Protein AF-A0A376ZYD9-F1 (afdb_monomer_lite)

Secondary structure (DSSP, 8-state):
-EEESS--HHHHT-S-EEEBPPTTSS-EEEEETTEEEEEEE--SSPPSTT-B-HHHHHHHHHHHHHHHTTTT--S-------PPPTTSTTS----S---S-------

Sequence (107 aa):
MTLDFRMSSTCLFSDIVLPTATWYEKDDMNTSDMHPFIHPLSAAVDPAWESRSDWEIYKGIAKAFSQVCVGHLGKETDVVLQPLLHDSPAELSQPCKCSTGAKANAI

Structure (mmCIF, N/CA/C/O backbone):
data_AF-A0A376ZYD9-F1
#
_entry.id   AF-A0A376ZYD9-F1
#
loop_
_atom_site.group_PDB
_atom_site.id
_atom_site.type_symbol
_atom_site.label_atom_id
_atom_site.label_alt_id
_atom_site.label_comp_id
_atom_site.label_asym_id
_atom_site.label_entity_id
_atom_site.label_seq_id
_atom_site.pdbx_PDB_ins_code
_atom_site.Cartn_x
_atom_site.Cartn_y
_atom_site.Cartn_z
_atom_site.occupancy
_atom_site.B_iso_or_equiv
_atom_site.auth_seq_id
_atom_site.auth_comp_id
_atom_site.auth_asym_id
_atom_site.auth_atom_id
_atom_site.pdbx_PDB_model_num
ATOM 1 N N . MET A 1 1 ? 7.984 -4.855 10.768 1.00 90.19 1 MET A N 1
ATOM 2 C CA . MET A 1 1 ? 7.756 -5.358 9.396 1.00 90.19 1 MET A CA 1
ATOM 3 C C . MET A 1 1 ? 8.118 -4.253 8.425 1.00 90.19 1 MET A C 1
ATOM 5 O O . MET A 1 1 ? 7.648 -3.136 8.615 1.00 90.19 1 MET A O 1
ATOM 9 N N . THR A 1 2 ? 8.921 -4.555 7.411 1.00 97.81 2 THR A N 1
ATOM 10 C CA . THR A 1 2 ? 9.305 -3.597 6.366 1.00 97.81 2 THR A CA 1
ATOM 11 C C . THR A 1 2 ? 9.182 -4.232 4.985 1.00 97.81 2 THR A C 1
ATOM 13 O O . THR A 1 2 ? 9.410 -5.428 4.823 1.00 97.81 2 THR A O 1
ATOM 16 N N . LEU A 1 3 ? 8.779 -3.419 4.011 1.00 98.06 3 LEU A N 1
ATOM 17 C CA . LEU A 1 3 ? 8.638 -3.763 2.598 1.00 98.06 3 LEU A CA 1
ATOM 18 C C . LEU A 1 3 ? 9.696 -2.974 1.837 1.00 98.06 3 LEU A C 1
ATOM 20 O O . LEU A 1 3 ? 9.684 -1.745 1.891 1.00 98.06 3 LEU A O 1
ATOM 24 N N . ASP A 1 4 ? 10.630 -3.659 1.190 1.00 97.69 4 ASP A N 1
ATOM 25 C CA . ASP A 1 4 ? 11.706 -2.999 0.449 1.00 97.69 4 ASP A CA 1
ATOM 26 C C . ASP A 1 4 ? 12.241 -3.937 -0.641 1.00 97.69 4 ASP A C 1
ATOM 28 O O . ASP A 1 4 ? 12.215 -5.161 -0.496 1.00 97.69 4 ASP A O 1
ATOM 32 N N . PHE A 1 5 ? 12.690 -3.363 -1.755 1.00 96.88 5 PHE A N 1
ATOM 33 C CA . PHE A 1 5 ? 13.315 -4.103 -2.857 1.00 96.88 5 PHE A CA 1
ATOM 34 C C . PHE A 1 5 ? 14.832 -4.225 -2.654 1.00 96.88 5 PHE A C 1
ATOM 36 O O . PHE A 1 5 ? 15.519 -4.922 -3.399 1.00 96.88 5 PHE A O 1
ATOM 43 N N . ARG A 1 6 ? 15.379 -3.545 -1.638 1.00 97.44 6 ARG A N 1
ATOM 44 C CA . ARG A 1 6 ? 16.775 -3.648 -1.204 1.00 97.44 6 ARG A CA 1
ATOM 45 C C . ARG A 1 6 ? 16.862 -3.770 0.313 1.00 97.44 6 ARG A C 1
ATOM 47 O O . ARG A 1 6 ? 16.004 -3.288 1.042 1.00 97.44 6 ARG A O 1
ATOM 54 N N . MET A 1 7 ? 17.965 -4.323 0.810 1.00 97.69 7 MET A N 1
ATOM 55 C CA . MET A 1 7 ? 18.214 -4.391 2.251 1.00 97.69 7 MET A CA 1
ATOM 56 C C . MET A 1 7 ? 18.607 -3.012 2.810 1.00 97.69 7 MET A C 1
ATOM 58 O O . MET A 1 7 ? 19.787 -2.675 2.914 1.00 97.69 7 MET A O 1
ATOM 62 N N . SER A 1 8 ? 17.616 -2.175 3.126 1.00 97.44 8 SER A N 1
ATOM 63 C CA . SER A 1 8 ? 17.830 -0.881 3.783 1.00 97.44 8 SER A CA 1
ATOM 64 C C . SER A 1 8 ? 18.211 -1.034 5.261 1.00 97.44 8 SER A C 1
ATOM 66 O O . SER A 1 8 ? 18.068 -2.103 5.854 1.00 97.44 8 SER A O 1
ATOM 68 N N . SER A 1 9 ? 18.687 0.048 5.888 1.00 98.06 9 SER A N 1
ATOM 69 C CA . SER A 1 9 ? 18.965 0.065 7.331 1.00 98.06 9 SER A CA 1
ATOM 70 C C . SER A 1 9 ? 17.721 -0.295 8.146 1.00 98.06 9 SER A C 1
ATOM 72 O O . SER A 1 9 ? 17.821 -1.075 9.082 1.00 98.06 9 SER A O 1
ATOM 74 N N . THR A 1 10 ? 16.538 0.182 7.752 1.00 98.06 10 THR A N 1
ATOM 75 C CA . THR A 1 10 ? 15.271 -0.204 8.391 1.00 98.06 10 THR A CA 1
ATOM 76 C C . THR A 1 10 ? 15.004 -1.704 8.262 1.00 98.06 10 THR A C 1
ATOM 78 O O . THR A 1 10 ? 14.602 -2.327 9.242 1.00 98.06 10 THR A O 1
ATOM 81 N N . CYS A 1 11 ? 15.279 -2.308 7.099 1.00 97.06 11 CYS A N 1
ATOM 82 C CA . CYS A 1 11 ? 15.159 -3.759 6.928 1.00 97.06 11 CYS A CA 1
ATOM 83 C C . CYS A 1 11 ? 16.114 -4.526 7.848 1.00 97.06 11 CYS A C 1
ATOM 85 O O . CYS A 1 11 ? 15.724 -5.540 8.414 1.00 97.06 11 CYS A O 1
ATOM 87 N N . LEU A 1 12 ? 17.340 -4.026 8.043 1.00 98.00 12 LEU A N 1
ATOM 88 C CA . LEU A 1 12 ? 18.342 -4.657 8.913 1.00 98.00 12 LEU A CA 1
ATOM 89 C C . LEU A 1 12 ? 17.916 -4.724 10.379 1.00 98.00 12 LEU A C 1
ATOM 91 O O . LEU A 1 12 ? 18.302 -5.653 11.080 1.00 98.00 12 LEU A O 1
ATOM 95 N N . PHE A 1 13 ? 17.109 -3.765 10.825 1.00 98.00 13 PHE A N 1
ATOM 96 C CA . PHE A 1 13 ? 16.570 -3.723 12.183 1.00 98.00 13 PHE A CA 1
ATOM 97 C C . PHE A 1 13 ? 15.115 -4.208 12.276 1.00 98.00 13 PHE A C 1
ATOM 99 O O . PHE A 1 13 ? 14.484 -4.031 13.315 1.00 98.00 13 PHE A O 1
ATOM 106 N N . SER A 1 14 ? 14.564 -4.799 11.213 1.00 98.06 14 SER A N 1
ATOM 107 C CA . SER A 1 14 ? 13.186 -5.297 11.194 1.00 98.06 14 SER A CA 1
ATOM 108 C C . SER A 1 14 ? 13.116 -6.801 11.413 1.00 98.06 14 SER A C 1
ATOM 110 O O . SER A 1 14 ? 13.876 -7.551 10.814 1.00 98.06 14 SER A O 1
ATOM 112 N N . ASP A 1 15 ? 12.125 -7.252 12.186 1.00 98.50 15 ASP A N 1
ATOM 113 C CA . ASP A 1 15 ? 11.902 -8.688 12.426 1.00 98.50 15 ASP A CA 1
ATOM 114 C C . ASP A 1 15 ? 11.454 -9.447 11.167 1.00 98.50 15 ASP A C 1
ATOM 116 O O . ASP A 1 15 ? 11.745 -10.627 10.996 1.00 98.50 15 ASP A O 1
ATOM 120 N N . ILE A 1 16 ? 10.703 -8.773 10.290 1.00 98.00 16 ILE A N 1
ATOM 121 C CA . ILE A 1 16 ? 10.151 -9.341 9.055 1.00 98.00 16 ILE A CA 1
ATOM 122 C C . ILE A 1 16 ? 10.393 -8.353 7.922 1.00 98.00 16 ILE A C 1
ATOM 124 O O . ILE A 1 16 ? 9.975 -7.192 8.012 1.00 98.00 16 ILE A O 1
ATOM 128 N N . VAL A 1 17 ? 11.014 -8.845 6.851 1.00 97.69 17 VAL A N 1
ATOM 129 C CA . VAL A 1 17 ? 11.246 -8.121 5.600 1.00 97.69 17 VAL A CA 1
ATOM 130 C C . VAL A 1 17 ? 10.530 -8.861 4.477 1.00 97.69 17 VAL A C 1
ATOM 132 O O . VAL A 1 17 ? 10.711 -10.067 4.321 1.00 97.69 17 VAL A O 1
ATOM 135 N N . LEU A 1 18 ? 9.703 -8.148 3.715 1.00 98.12 18 LEU A N 1
ATOM 136 C CA . LEU A 1 18 ? 8.982 -8.689 2.564 1.00 98.12 18 LEU A CA 1
ATOM 137 C C . LEU A 1 18 ? 9.510 -8.040 1.272 1.00 98.12 18 LEU A C 1
ATOM 139 O O . LEU A 1 18 ? 9.621 -6.811 1.230 1.00 98.12 18 LEU A O 1
ATOM 143 N N . PRO A 1 19 ? 9.832 -8.828 0.229 1.00 98.00 19 PRO A N 1
ATOM 144 C CA . PRO A 1 19 ? 10.376 -8.293 -1.014 1.00 98.00 19 PRO A CA 1
ATOM 145 C C . PRO A 1 19 ? 9.285 -7.558 -1.799 1.00 98.00 19 PRO A C 1
ATOM 147 O O . PRO A 1 19 ? 8.332 -8.179 -2.275 1.00 98.00 19 PRO A O 1
ATOM 150 N N . THR A 1 20 ? 9.422 -6.239 -1.947 1.00 97.94 20 THR A N 1
ATOM 151 C CA . THR A 1 20 ? 8.522 -5.450 -2.807 1.00 97.94 20 THR A CA 1
ATOM 152 C C . THR A 1 20 ? 9.091 -5.310 -4.219 1.00 97.94 20 THR A C 1
ATOM 154 O O . THR A 1 20 ? 10.303 -5.389 -4.412 1.00 97.94 20 THR A O 1
ATOM 157 N N . ALA A 1 21 ? 8.220 -5.131 -5.208 1.00 98.06 21 ALA A N 1
ATOM 158 C CA . ALA A 1 21 ? 8.596 -4.914 -6.601 1.00 98.06 21 ALA A CA 1
ATOM 159 C C . ALA A 1 21 ? 9.261 -3.539 -6.786 1.00 98.06 21 ALA A C 1
ATOM 161 O O . ALA A 1 21 ? 8.868 -2.546 -6.159 1.00 98.06 21 ALA A O 1
ATOM 162 N N . THR A 1 22 ? 10.249 -3.456 -7.677 1.00 98.06 22 THR A N 1
ATOM 163 C CA . THR A 1 22 ? 10.850 -2.171 -8.053 1.00 98.06 22 THR A CA 1
ATOM 164 C C . THR A 1 22 ? 9.871 -1.319 -8.867 1.00 98.06 22 THR A C 1
ATOM 166 O O . THR A 1 22 ? 8.801 -1.762 -9.285 1.00 98.06 22 THR A O 1
ATOM 169 N N . TRP A 1 23 ? 10.234 -0.061 -9.131 1.00 96.94 23 TRP A N 1
ATOM 170 C CA . TRP A 1 23 ? 9.400 0.858 -9.915 1.00 96.94 23 TRP A CA 1
ATOM 171 C C . TRP A 1 23 ? 9.171 0.422 -11.369 1.00 96.94 23 TRP A C 1
ATOM 173 O O . TRP A 1 23 ? 8.235 0.905 -11.993 1.00 96.94 23 TRP A O 1
ATOM 183 N N . TYR A 1 24 ? 10.010 -0.472 -11.902 1.00 96.94 24 TYR A N 1
ATOM 184 C CA . TYR A 1 24 ? 9.892 -1.004 -13.264 1.00 96.94 24 TYR A CA 1
ATOM 185 C C . TYR A 1 24 ? 9.155 -2.344 -13.330 1.00 96.94 24 TYR A C 1
ATOM 187 O O . TYR A 1 24 ? 9.112 -2.968 -14.384 1.00 96.94 24 TYR A O 1
ATOM 195 N N . GLU A 1 25 ? 8.576 -2.790 -12.220 1.00 97.62 25 GLU A N 1
ATOM 196 C CA . GLU A 1 25 ? 7.914 -4.092 -12.091 1.00 97.62 25 GLU A CA 1
ATOM 197 C C . GLU A 1 25 ? 6.479 -3.948 -11.554 1.00 97.62 25 GLU A C 1
ATOM 199 O O . GLU A 1 25 ? 5.857 -4.926 -11.142 1.00 97.62 25 GLU A O 1
ATOM 204 N N . LYS A 1 26 ? 5.938 -2.722 -11.505 1.00 96.94 26 LYS A N 1
ATOM 205 C CA . LYS A 1 26 ? 4.587 -2.453 -10.998 1.00 96.94 26 LYS A CA 1
ATOM 206 C C . LYS A 1 26 ? 3.911 -1.287 -11.706 1.00 96.94 26 LYS A C 1
ATOM 208 O O . LYS A 1 26 ? 4.577 -0.367 -12.177 1.00 96.94 26 LYS A O 1
ATOM 213 N N . ASP A 1 27 ? 2.584 -1.321 -11.691 1.00 97.81 27 ASP A N 1
ATOM 214 C CA . ASP A 1 27 ? 1.739 -0.231 -12.166 1.00 97.81 27 ASP A CA 1
ATOM 215 C C . ASP A 1 27 ? 1.359 0.698 -11.007 1.00 97.81 27 ASP A C 1
ATOM 217 O O . ASP A 1 27 ? 0.852 0.244 -9.978 1.00 97.81 27 ASP A O 1
ATOM 221 N N . ASP A 1 28 ? 1.619 1.995 -11.167 1.00 97.81 28 ASP A N 1
ATOM 222 C CA . ASP A 1 28 ? 1.267 3.046 -10.201 1.00 97.81 28 ASP A CA 1
ATOM 223 C C . ASP A 1 28 ? 1.207 4.420 -10.901 1.00 97.81 28 ASP A C 1
ATOM 225 O O . ASP A 1 28 ? 1.448 4.514 -12.105 1.00 97.81 28 ASP A O 1
ATOM 229 N N . MET A 1 29 ? 0.908 5.503 -10.182 1.00 97.38 29 MET A N 1
ATOM 230 C CA . MET A 1 29 ? 0.931 6.875 -10.711 1.00 97.38 29 MET A CA 1
ATOM 231 C C . MET A 1 29 ? 1.896 7.774 -9.935 1.00 97.38 29 MET A C 1
ATOM 233 O O . MET A 1 29 ? 2.052 7.650 -8.723 1.00 97.38 29 MET A O 1
ATOM 237 N N . ASN A 1 30 ? 2.519 8.726 -10.633 1.00 97.69 30 ASN A N 1
ATOM 238 C CA . ASN A 1 30 ? 3.405 9.723 -10.043 1.00 97.69 30 ASN A CA 1
ATOM 239 C C . ASN A 1 30 ? 3.069 11.151 -10.514 1.00 97.69 30 ASN A C 1
ATOM 241 O O . ASN A 1 30 ? 2.757 11.397 -11.684 1.00 97.69 30 ASN A O 1
ATOM 245 N N . THR A 1 31 ? 3.159 12.094 -9.576 1.00 97.38 31 THR A N 1
ATOM 246 C CA . THR A 1 31 ? 3.029 13.544 -9.775 1.00 97.38 31 THR A CA 1
ATOM 247 C C . THR A 1 31 ? 4.089 14.273 -8.947 1.00 97.38 31 THR A C 1
ATOM 249 O O . THR A 1 31 ? 4.552 13.746 -7.936 1.00 97.38 31 THR A O 1
ATOM 252 N N . SER A 1 32 ? 4.439 15.503 -9.330 1.00 97.19 32 SER A N 1
ATOM 253 C CA . SER A 1 32 ? 5.407 16.345 -8.611 1.00 97.19 32 SER A CA 1
ATOM 254 C C . SER A 1 32 ? 5.004 17.818 -8.665 1.00 97.19 32 SER A C 1
ATOM 256 O O . SER A 1 32 ? 4.477 18.259 -9.682 1.00 97.19 32 SER A O 1
ATOM 258 N N . ASP A 1 33 ? 5.318 18.592 -7.619 1.00 97.19 33 ASP A N 1
ATOM 259 C CA . ASP A 1 33 ? 5.059 20.043 -7.548 1.00 97.19 33 ASP A CA 1
ATOM 260 C C . ASP A 1 33 ? 5.742 20.834 -8.676 1.00 97.19 33 ASP A C 1
ATOM 262 O O . ASP A 1 33 ? 5.330 21.938 -9.028 1.00 97.19 33 ASP A O 1
ATOM 266 N N . MET A 1 34 ? 6.804 20.273 -9.257 1.00 97.31 34 MET A N 1
ATOM 267 C CA . MET A 1 34 ? 7.622 20.935 -10.273 1.00 97.31 34 MET A CA 1
ATOM 268 C C . MET A 1 34 ? 6.916 21.080 -11.627 1.00 97.31 34 MET A C 1
ATOM 270 O O . MET A 1 34 ? 7.339 21.896 -12.448 1.00 97.31 34 MET A O 1
ATOM 274 N N . HIS A 1 35 ? 5.884 20.276 -11.901 1.00 97.81 35 HIS A N 1
ATOM 275 C CA . HIS A 1 35 ? 5.201 20.269 -13.193 1.00 97.81 35 HIS A CA 1
ATOM 276 C C . HIS A 1 35 ? 3.744 19.780 -13.091 1.00 97.81 35 HIS A C 1
ATOM 278 O O . HIS A 1 35 ? 3.431 18.928 -12.265 1.00 97.81 35 HIS A O 1
ATOM 284 N N . PRO A 1 36 ? 2.842 20.192 -13.999 1.00 97.38 36 PRO A N 1
ATOM 285 C CA . PRO A 1 36 ? 1.435 19.782 -13.959 1.00 97.38 36 PRO A CA 1
ATOM 286 C C . 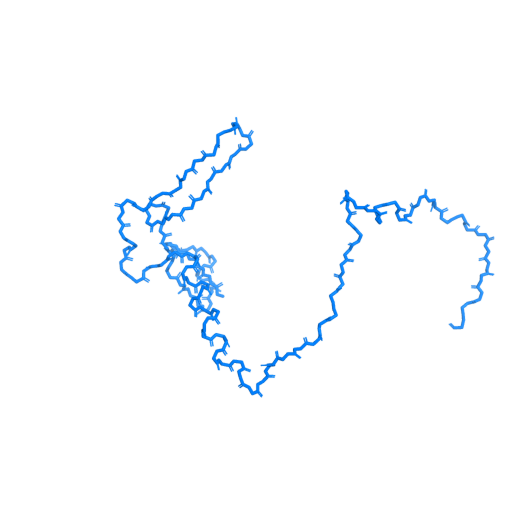PRO A 1 36 ? 1.151 18.423 -14.634 1.00 97.38 36 PRO A C 1
ATOM 288 O O . PRO A 1 36 ? 0.012 18.149 -15.005 1.00 97.38 36 PRO A O 1
ATOM 291 N N . PHE A 1 37 ? 2.164 17.579 -14.853 1.00 96.06 37 PHE A N 1
ATOM 292 C CA . PHE A 1 37 ? 1.990 16.275 -15.497 1.00 96.06 37 PHE A CA 1
ATOM 293 C C . PHE A 1 37 ? 1.783 15.142 -14.489 1.00 96.06 37 PHE A C 1
ATOM 295 O O . PHE A 1 37 ? 2.539 15.006 -13.526 1.00 96.06 37 PHE A O 1
ATOM 302 N N . ILE A 1 38 ? 0.807 14.284 -14.787 1.00 97.44 38 ILE A N 1
ATOM 303 C CA . ILE A 1 38 ? 0.634 12.962 -14.182 1.00 97.44 38 ILE A CA 1
ATOM 304 C C . ILE A 1 38 ? 1.158 11.901 -15.149 1.00 97.44 38 ILE A C 1
ATOM 306 O O . ILE A 1 38 ? 0.876 11.963 -16.347 1.00 97.44 38 ILE A O 1
ATOM 310 N N . HIS A 1 39 ? 1.940 10.950 -14.648 1.00 96.81 39 HIS A N 1
ATOM 311 C CA . HIS A 1 39 ? 2.509 9.878 -15.463 1.00 96.81 39 HIS A CA 1
ATOM 312 C C . HIS A 1 39 ? 2.537 8.548 -14.700 1.00 96.81 39 HIS A C 1
ATOM 314 O O . HIS A 1 39 ? 2.634 8.550 -13.470 1.00 96.81 39 HIS A O 1
ATOM 320 N N . PRO A 1 40 ? 2.415 7.410 -15.403 1.00 97.31 40 PRO A N 1
ATOM 321 C CA . PRO A 1 40 ? 2.402 6.106 -14.765 1.00 97.31 40 PRO A CA 1
ATOM 322 C C . PRO A 1 40 ? 3.816 5.594 -14.462 1.00 97.31 40 PRO A C 1
ATOM 324 O O . PRO A 1 40 ? 4.776 5.899 -15.173 1.00 97.31 40 PRO A O 1
ATOM 327 N N . LEU A 1 41 ? 3.911 4.747 -13.441 1.00 97.81 41 LEU A N 1
ATOM 328 C CA . LEU A 1 41 ? 4.875 3.652 -13.403 1.00 97.81 41 LEU A CA 1
ATOM 329 C C . LEU A 1 41 ? 4.220 2.477 -14.130 1.00 97.81 41 LEU A C 1
ATOM 331 O O . LEU A 1 41 ? 3.015 2.267 -13.996 1.00 97.81 41 LEU A O 1
ATOM 335 N N . SER A 1 42 ? 4.990 1.743 -14.923 1.00 95.94 42 SER A N 1
ATOM 336 C CA . SER A 1 42 ? 4.483 0.580 -15.646 1.00 95.94 42 SER A CA 1
ATOM 337 C C . SER A 1 42 ? 5.448 -0.578 -15.502 1.00 95.94 42 SER A C 1
ATOM 339 O O . SER A 1 42 ? 6.667 -0.389 -15.568 1.00 95.94 42 SER A O 1
ATOM 341 N N . ALA A 1 43 ? 4.895 -1.777 -15.336 1.00 95.75 43 ALA A N 1
ATOM 342 C CA . ALA A 1 43 ? 5.683 -2.996 -15.279 1.00 95.75 43 ALA A CA 1
ATOM 343 C C . ALA A 1 43 ? 6.333 -3.265 -16.647 1.00 95.75 43 ALA A C 1
ATOM 345 O O . ALA A 1 43 ? 5.675 -3.655 -17.610 1.00 95.75 43 ALA A O 1
ATOM 346 N N . ALA A 1 44 ? 7.643 -3.037 -16.741 1.00 96.88 44 ALA A N 1
ATOM 347 C CA . ALA A 1 44 ? 8.438 -3.412 -17.905 1.00 96.88 44 ALA A CA 1
ATOM 348 C C . ALA A 1 44 ? 8.589 -4.938 -17.999 1.00 96.88 44 ALA A C 1
ATOM 350 O O . ALA A 1 44 ? 8.632 -5.492 -19.097 1.00 96.88 44 ALA A O 1
ATOM 351 N N . VAL A 1 45 ? 8.671 -5.599 -16.843 1.00 97.00 45 VAL A N 1
ATOM 352 C CA . VAL A 1 45 ? 8.681 -7.053 -16.664 1.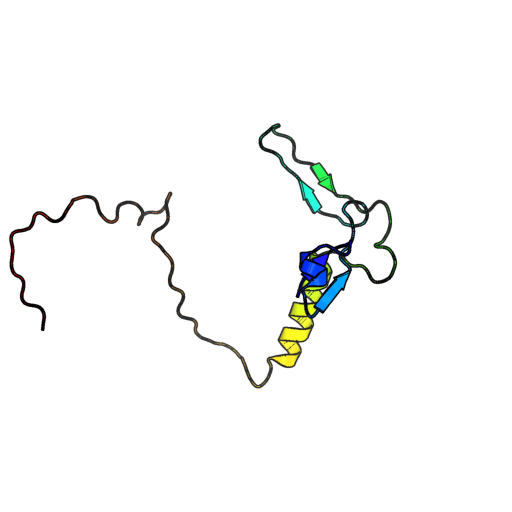00 97.00 45 VAL A CA 1
ATOM 353 C C . VAL A 1 45 ? 7.904 -7.407 -15.398 1.00 97.00 45 VAL A C 1
ATOM 355 O O . VAL A 1 45 ? 7.672 -6.543 -14.549 1.00 97.00 45 VAL A O 1
ATOM 358 N N . ASP A 1 46 ? 7.522 -8.675 -15.261 1.00 97.38 46 ASP A N 1
ATOM 359 C CA . ASP A 1 46 ? 6.954 -9.174 -14.009 1.00 97.38 46 ASP A CA 1
ATOM 360 C C . ASP A 1 46 ? 7.974 -9.039 -12.857 1.00 97.38 46 ASP A C 1
ATOM 362 O O . ASP A 1 46 ? 9.177 -9.192 -13.100 1.00 97.38 46 ASP A O 1
ATOM 366 N N . PRO A 1 47 ? 7.520 -8.796 -11.610 1.00 97.44 47 PRO A N 1
ATOM 367 C CA . PRO A 1 47 ? 8.395 -8.708 -10.444 1.00 97.44 47 PRO A CA 1
ATOM 368 C C . PRO A 1 47 ? 9.344 -9.900 -10.321 1.00 97.44 47 PRO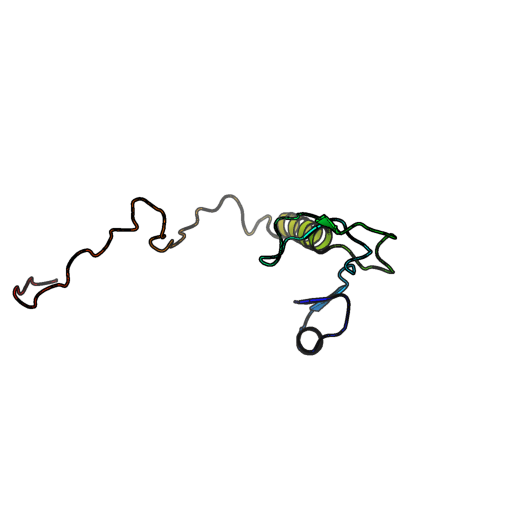 A C 1
ATOM 370 O O . PRO A 1 47 ? 8.917 -11.057 -10.295 1.00 97.44 47 PRO A O 1
ATOM 373 N N . ALA A 1 48 ? 10.644 -9.626 -10.227 1.00 96.88 48 ALA A N 1
ATOM 374 C CA . ALA A 1 48 ? 11.645 -10.675 -10.139 1.00 96.88 48 ALA A CA 1
ATOM 375 C C . ALA A 1 48 ? 11.512 -11.507 -8.847 1.00 96.88 48 ALA A C 1
ATOM 377 O O . ALA A 1 48 ? 11.208 -10.997 -7.763 1.00 96.88 48 ALA A O 1
ATOM 378 N N . TRP A 1 49 ? 11.821 -12.803 -8.950 1.00 97.25 49 TRP A N 1
ATOM 379 C CA . TRP A 1 49 ? 11.761 -13.772 -7.847 1.00 97.25 49 TRP A CA 1
ATOM 380 C C . TRP A 1 49 ? 10.375 -13.835 -7.180 1.00 97.25 49 TRP A C 1
ATOM 382 O O . TRP A 1 49 ? 9.370 -14.033 -7.851 1.00 97.25 49 TRP A O 1
ATOM 392 N N . GLU A 1 50 ? 10.322 -13.731 -5.852 1.00 97.38 50 GLU A N 1
ATOM 393 C CA . GLU A 1 50 ? 9.086 -13.742 -5.064 1.00 97.38 50 GLU A CA 1
ATOM 394 C C . GLU A 1 50 ? 8.608 -12.327 -4.714 1.00 97.38 50 GLU A C 1
ATOM 396 O O . GLU A 1 50 ? 7.728 -12.165 -3.863 1.00 97.38 50 GLU A O 1
ATOM 401 N N . SER A 1 51 ? 9.198 -11.299 -5.338 1.00 97.44 51 SER A N 1
ATOM 402 C CA . SER A 1 51 ? 8.767 -9.926 -5.114 1.00 97.44 51 SER A CA 1
ATOM 403 C C . SER A 1 51 ? 7.342 -9.713 -5.621 1.00 97.44 51 SER A C 1
ATOM 405 O O . SER A 1 51 ? 6.843 -10.407 -6.508 1.00 97.44 51 SER A O 1
ATOM 407 N N . ARG A 1 52 ? 6.633 -8.780 -4.991 1.00 97.62 52 ARG A N 1
ATOM 408 C CA . ARG A 1 52 ? 5.256 -8.417 -5.343 1.00 97.62 52 ARG A CA 1
ATOM 409 C C . ARG A 1 52 ? 5.083 -6.918 -5.171 1.00 97.62 52 ARG A C 1
ATOM 411 O O . ARG A 1 52 ? 5.777 -6.316 -4.361 1.00 97.62 52 ARG A O 1
ATOM 418 N N . SER A 1 53 ? 4.154 -6.300 -5.894 1.00 97.88 53 SER A N 1
ATOM 419 C CA . SER A 1 53 ? 3.833 -4.890 -5.650 1.00 97.88 53 SER A CA 1
ATOM 420 C C . SER A 1 53 ? 3.289 -4.693 -4.232 1.00 97.88 53 SER A C 1
ATOM 422 O O . SER A 1 53 ? 2.633 -5.581 -3.679 1.00 97.88 53 SER A O 1
ATOM 424 N N . ASP A 1 54 ? 3.511 -3.511 -3.653 1.00 98.12 54 ASP A N 1
ATOM 425 C CA . ASP A 1 54 ? 3.016 -3.172 -2.310 1.00 98.12 54 ASP A CA 1
ATOM 426 C C . ASP A 1 54 ? 1.505 -3.429 -2.182 1.00 98.12 54 ASP A C 1
ATOM 428 O O . ASP A 1 54 ? 1.028 -3.953 -1.172 1.00 98.12 54 ASP A O 1
ATOM 432 N N . TRP A 1 55 ? 0.764 -3.135 -3.255 1.00 98.06 55 TRP A N 1
ATOM 433 C CA . TRP A 1 55 ? -0.664 -3.403 -3.384 1.00 98.06 55 TRP A CA 1
ATOM 434 C C . TRP A 1 55 ? -1.015 -4.884 -3.203 1.00 98.06 55 TRP A C 1
ATOM 436 O O . TRP A 1 55 ? -1.868 -5.224 -2.380 1.00 98.06 55 TRP A O 1
ATOM 446 N N . GLU A 1 56 ? -0.355 -5.785 -3.937 1.00 98.00 56 GLU A N 1
ATOM 447 C CA . GLU A 1 56 ? -0.626 -7.222 -3.830 1.00 98.00 56 GLU A CA 1
ATOM 448 C C . GLU A 1 56 ? -0.167 -7.799 -2.485 1.00 98.00 56 GLU A C 1
ATOM 450 O O . GLU A 1 56 ? -0.805 -8.717 -1.960 1.00 98.00 56 GLU A O 1
ATOM 455 N N . ILE A 1 57 ? 0.888 -7.244 -1.876 1.00 98.25 57 ILE A N 1
ATOM 456 C CA . ILE A 1 57 ? 1.339 -7.667 -0.545 1.00 98.25 57 ILE A CA 1
ATOM 457 C C . ILE A 1 57 ? 0.296 -7.312 0.516 1.00 98.25 57 ILE A C 1
ATOM 459 O O . ILE A 1 57 ? -0.153 -8.200 1.246 1.00 98.25 57 ILE A O 1
ATOM 463 N N . TYR A 1 58 ? -0.157 -6.056 0.576 1.00 9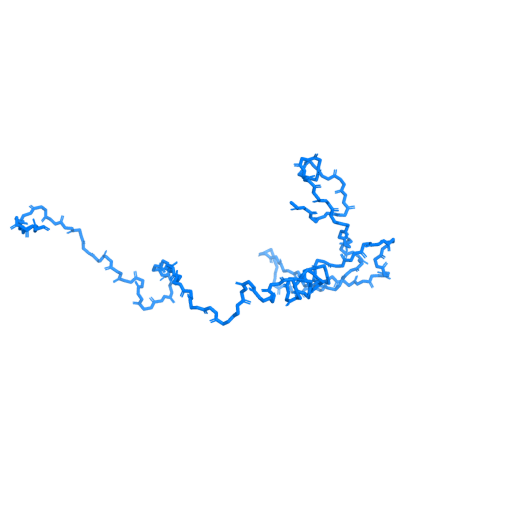8.56 58 TYR A N 1
ATOM 464 C CA . TYR A 1 58 ? -1.191 -5.660 1.535 1.00 98.56 58 TYR A CA 1
ATOM 465 C C . TYR A 1 58 ? -2.528 -6.355 1.275 1.00 98.56 58 TYR A C 1
ATOM 467 O O . TYR A 1 58 ? -3.202 -6.735 2.231 1.00 98.56 58 TYR A O 1
ATOM 475 N N . LYS A 1 59 ? -2.889 -6.621 0.013 1.00 98.38 59 LYS A N 1
ATOM 476 C CA . LYS A 1 59 ? -4.063 -7.442 -0.319 1.00 98.38 59 LYS A CA 1
ATOM 477 C C . LYS A 1 59 ? -3.937 -8.865 0.235 1.00 98.38 59 LYS A C 1
ATOM 479 O O . LYS A 1 59 ? -4.893 -9.396 0.803 1.00 98.38 59 LYS A O 1
ATOM 484 N N . GLY A 1 60 ? -2.761 -9.481 0.104 1.00 98.19 60 GLY A N 1
ATOM 485 C CA . GLY A 1 60 ? -2.464 -10.795 0.677 1.00 98.19 60 GLY A CA 1
ATOM 486 C C . GLY A 1 60 ? -2.551 -10.805 2.206 1.00 98.19 60 GLY A C 1
ATOM 487 O O . GLY A 1 60 ? -3.192 -11.690 2.775 1.00 98.19 60 GLY A O 1
ATOM 488 N N . ILE A 1 61 ? -1.979 -9.790 2.861 1.00 98.25 61 ILE A N 1
ATOM 489 C CA . ILE A 1 61 ? -2.057 -9.611 4.319 1.00 98.25 61 ILE A CA 1
ATOM 490 C C . ILE A 1 61 ? -3.510 -9.423 4.758 1.00 98.25 61 ILE A C 1
ATOM 492 O O . ILE A 1 61 ? -3.942 -10.087 5.694 1.00 98.25 61 ILE A O 1
ATOM 496 N N . ALA A 1 62 ? -4.288 -8.589 4.066 1.00 98.50 62 ALA A N 1
ATOM 497 C CA . ALA A 1 62 ? -5.700 -8.374 4.371 1.00 98.50 62 ALA A CA 1
ATOM 498 C C . ALA A 1 62 ? -6.504 -9.678 4.264 1.00 98.50 62 ALA A C 1
ATOM 500 O O . ALA A 1 62 ? -7.283 -9.994 5.159 1.00 98.50 62 ALA A O 1
ATOM 501 N N . LYS A 1 63 ? -6.258 -10.490 3.225 1.00 98.50 63 LYS A N 1
ATOM 502 C CA . LYS A 1 63 ? -6.892 -11.809 3.071 1.00 98.50 63 LYS A CA 1
ATOM 503 C C . LYS A 1 63 ? -6.552 -12.751 4.229 1.00 98.50 63 LYS A C 1
ATOM 505 O O . LYS A 1 63 ? -7.447 -13.419 4.740 1.00 98.50 63 LYS A O 1
ATOM 510 N N . ALA A 1 64 ? -5.285 -12.804 4.640 1.00 98.31 64 ALA A N 1
ATOM 511 C CA . ALA A 1 64 ? -4.855 -13.617 5.776 1.00 98.31 64 ALA A CA 1
ATOM 512 C C . ALA A 1 64 ? -5.459 -13.105 7.094 1.00 98.31 64 ALA A C 1
ATOM 514 O O . ALA A 1 64 ? -5.999 -13.889 7.870 1.00 98.31 64 ALA A O 1
ATOM 515 N N . PHE A 1 65 ? -5.450 -11.788 7.313 1.00 98.38 65 PHE A N 1
ATOM 516 C CA . PHE A 1 65 ? -6.067 -11.150 8.473 1.00 98.38 65 PHE A CA 1
ATOM 517 C C . PHE A 1 65 ? -7.553 -11.503 8.583 1.00 98.38 65 PHE A C 1
ATOM 519 O O . PHE A 1 65 ? -7.985 -11.953 9.638 1.00 98.38 65 PHE A O 1
ATOM 526 N N . SER A 1 66 ? -8.316 -11.398 7.489 1.00 98.19 66 SER A N 1
ATOM 527 C CA . SER A 1 66 ? -9.742 -11.748 7.474 1.00 98.19 66 SER A CA 1
ATOM 528 C C . SER A 1 66 ? -10.023 -13.211 7.824 1.00 98.19 66 SER A C 1
ATOM 530 O O . SER A 1 66 ? -11.107 -13.517 8.307 1.00 98.19 66 SER A O 1
ATOM 532 N N . GLN A 1 67 ? -9.082 -14.124 7.569 1.00 98.38 67 GLN A N 1
ATOM 533 C CA . GLN A 1 67 ? -9.210 -15.531 7.959 1.00 98.38 67 GLN A CA 1
ATOM 534 C C . GLN A 1 67 ? -8.866 -15.734 9.436 1.00 98.38 67 GLN A C 1
ATOM 536 O O . GLN A 1 67 ? -9.575 -16.444 10.143 1.00 98.38 67 GLN A O 1
ATOM 541 N N . VAL A 1 68 ? -7.786 -15.102 9.900 1.00 98.38 68 VAL A N 1
ATOM 542 C CA . VAL A 1 68 ? -7.257 -15.275 11.260 1.00 98.38 68 VAL A CA 1
ATOM 543 C C . VAL A 1 68 ? -8.100 -14.544 12.308 1.00 98.38 68 VAL A C 1
ATOM 545 O O . VAL A 1 68 ? -8.167 -14.986 13.450 1.00 98.38 68 VAL A O 1
ATOM 548 N N . CYS A 1 69 ? -8.772 -13.448 11.951 1.00 98.06 69 CYS A N 1
ATOM 549 C CA . CYS A 1 69 ? -9.546 -12.660 12.910 1.00 98.06 69 CYS A CA 1
ATOM 550 C C . CYS A 1 69 ? -10.870 -13.326 13.335 1.00 98.06 69 CYS A C 1
ATOM 552 O O . CYS A 1 69 ? -11.468 -12.909 14.326 1.00 98.06 69 CYS A O 1
ATOM 554 N N . VAL A 1 70 ? -11.341 -14.355 12.619 1.00 97.69 70 VAL A N 1
ATOM 555 C CA . VAL A 1 70 ? -12.623 -15.023 12.895 1.00 97.69 70 VAL A CA 1
ATOM 556 C C . VAL A 1 70 ? -12.609 -15.671 14.280 1.00 97.69 70 VAL A C 1
ATOM 558 O O . VAL A 1 70 ? -11.710 -16.431 14.619 1.00 97.69 70 VAL A O 1
ATOM 561 N N . GLY A 1 71 ? -13.635 -15.380 15.082 1.00 97.75 71 GLY A N 1
ATOM 562 C CA . GLY A 1 71 ? -13.729 -15.831 16.475 1.00 97.75 71 GLY A CA 1
ATOM 563 C C . GLY A 1 71 ? -13.052 -14.896 17.483 1.00 97.75 71 GLY A C 1
ATOM 564 O O . GLY A 1 71 ? -13.286 -15.046 18.679 1.00 97.75 71 GLY A O 1
ATOM 565 N N . HIS A 1 72 ? -12.285 -13.908 17.011 1.00 98.06 72 HIS A N 1
ATOM 566 C CA . HIS A 1 72 ? -11.667 -12.871 17.839 1.00 98.06 72 HIS A CA 1
ATOM 567 C C . HIS A 1 72 ? -12.259 -11.481 17.582 1.00 98.06 72 HIS A C 1
ATOM 569 O O . HIS A 1 72 ? -12.523 -10.756 18.534 1.00 98.06 72 HIS A O 1
ATOM 575 N N . LEU A 1 73 ? -12.467 -11.121 16.312 1.00 97.81 73 LEU A N 1
ATOM 576 C CA . LEU A 1 73 ? -12.997 -9.830 15.868 1.00 97.81 73 LEU A CA 1
ATOM 577 C C . LEU A 1 73 ? -14.107 -10.051 14.832 1.00 97.81 73 LEU A C 1
ATOM 579 O O . LEU A 1 73 ? -13.953 -10.845 13.899 1.00 97.81 73 LEU A O 1
ATOM 583 N N . GLY A 1 74 ? -15.227 -9.350 14.999 1.00 96.75 74 GLY A N 1
ATOM 584 C CA . GLY A 1 74 ? -16.397 -9.402 14.130 1.00 96.75 74 GLY A CA 1
ATOM 585 C C . GLY A 1 74 ? -16.836 -8.012 13.675 1.00 96.75 74 GLY A C 1
ATOM 586 O O . GLY A 1 74 ? -16.067 -7.258 13.082 1.00 96.75 74 GLY A O 1
ATOM 587 N N . LYS A 1 75 ? -18.111 -7.684 13.900 1.00 97.38 75 LYS A N 1
ATOM 588 C CA . LYS A 1 75 ? -18.651 -6.345 13.629 1.00 97.38 75 LYS A CA 1
ATOM 589 C C . LYS A 1 75 ? -18.490 -5.486 14.872 1.00 97.38 75 LYS A C 1
ATOM 591 O O . LYS A 1 75 ? -19.383 -5.446 15.715 1.00 97.38 75 LYS A O 1
ATOM 596 N N . GLU A 1 76 ? -17.350 -4.824 14.956 1.00 97.62 76 GLU A N 1
ATOM 597 C CA . GLU A 1 76 ? -17.010 -3.994 16.105 1.00 97.62 76 GLU A CA 1
ATOM 598 C C . GLU A 1 76 ? -17.535 -2.562 15.953 1.00 97.62 76 GLU A C 1
ATOM 600 O O . GLU A 1 76 ? -17.722 -2.058 14.844 1.00 97.62 76 GLU A O 1
ATOM 605 N N . THR A 1 77 ? -17.779 -1.905 17.087 1.00 98.19 77 THR A N 1
ATOM 606 C CA . THR A 1 77 ? -18.047 -0.462 17.149 1.00 98.19 77 THR A CA 1
ATOM 607 C C . THR A 1 77 ? -16.801 0.226 17.680 1.00 98.19 77 THR A C 1
ATOM 609 O O . THR A 1 77 ? -16.382 -0.059 18.799 1.00 98.19 77 THR A O 1
ATOM 612 N N . ASP A 1 78 ? -16.221 1.116 16.880 1.00 98.06 78 ASP A N 1
ATOM 613 C CA . ASP A 1 78 ? -14.996 1.835 17.227 1.00 98.06 78 ASP A CA 1
ATOM 614 C C . ASP A 1 78 ? -15.288 3.294 17.613 1.00 98.06 78 ASP A C 1
ATOM 616 O O . ASP A 1 78 ? -16.207 3.922 17.078 1.00 98.06 78 ASP A O 1
ATOM 620 N N . VAL A 1 79 ? -14.503 3.839 18.544 1.00 97.44 79 VAL A N 1
ATOM 621 C CA . VAL A 1 79 ? -14.569 5.241 18.979 1.00 97.44 79 VAL A CA 1
ATOM 622 C C . VAL A 1 79 ? -13.307 5.944 18.500 1.00 97.44 79 VAL A C 1
ATOM 624 O O . VAL A 1 79 ? -12.249 5.850 19.120 1.00 97.44 79 VAL A O 1
ATOM 627 N N . VAL A 1 80 ? -13.433 6.688 17.402 1.00 97.56 80 VAL A N 1
ATOM 628 C CA . VAL A 1 80 ? -12.309 7.385 16.770 1.00 97.56 80 VAL A CA 1
ATOM 629 C C . VAL A 1 80 ? -12.334 8.861 17.143 1.00 97.56 80 VAL A C 1
ATOM 631 O O . VAL A 1 80 ? -13.293 9.579 16.860 1.00 97.56 80 VAL A O 1
ATOM 634 N N . LEU A 1 81 ? -11.256 9.331 17.765 1.00 96.75 81 LEU A N 1
ATOM 635 C CA . LEU A 1 81 ? -11.059 10.753 18.018 1.00 96.75 81 LEU A CA 1
ATOM 636 C C . LEU A 1 81 ? -10.535 11.419 16.745 1.00 96.75 81 LEU A C 1
ATOM 638 O O . LEU A 1 81 ? -9.443 11.100 16.279 1.00 96.75 81 LEU A O 1
ATOM 642 N N . GLN A 1 82 ? -11.303 12.363 16.205 1.00 96.31 82 GLN A N 1
ATOM 643 C CA . GLN A 1 82 ? -10.904 13.160 15.051 1.00 96.31 82 GLN A CA 1
ATOM 644 C C . GLN A 1 82 ? -10.632 14.604 15.492 1.00 96.31 82 GLN A C 1
ATOM 646 O O . GLN A 1 82 ? -11.488 15.207 16.148 1.00 96.31 82 GLN A O 1
ATOM 651 N N . PRO A 1 83 ? -9.465 15.183 15.158 1.00 95.69 83 PRO A N 1
ATOM 652 C CA . PRO A 1 83 ? -9.208 16.586 15.438 1.00 95.69 83 PRO A CA 1
ATOM 653 C C . PRO A 1 83 ? -10.127 17.485 14.602 1.00 95.69 83 PRO A C 1
ATOM 655 O O . PRO A 1 83 ? -10.660 17.084 13.566 1.00 95.69 83 PRO A O 1
ATOM 658 N N . LEU A 1 84 ? -10.273 18.733 15.039 1.00 96.06 84 LEU A N 1
ATOM 659 C CA . LEU A 1 84 ? -10.905 19.773 14.234 1.00 96.06 84 LEU A CA 1
ATOM 660 C C . LEU A 1 84 ? -10.048 20.012 12.985 1.00 96.06 84 LEU A C 1
ATOM 662 O O . LEU A 1 84 ? -8.847 20.262 13.100 1.00 96.06 84 LEU A O 1
ATOM 666 N N . LEU A 1 85 ? -10.653 19.894 11.804 1.00 97.00 85 LEU A N 1
ATOM 667 C CA . LEU A 1 85 ? -9.949 19.988 10.527 1.00 97.00 85 LEU A CA 1
ATOM 668 C C . LEU A 1 85 ? -10.036 21.405 9.952 1.00 97.00 85 LEU A C 1
ATOM 670 O O . LEU A 1 85 ? -11.063 22.070 10.094 1.00 97.00 85 LEU A O 1
ATOM 674 N N . HIS A 1 86 ? -8.974 21.830 9.269 1.00 95.94 86 HIS A N 1
ATOM 675 C CA . HIS A 1 86 ? -9.019 22.965 8.343 1.00 95.94 86 HIS A CA 1
ATOM 676 C C . HIS A 1 86 ? -9.892 22.619 7.121 1.00 95.94 86 HIS A C 1
ATOM 678 O O . HIS A 1 86 ? -10.085 21.435 6.832 1.00 95.94 86 HIS A O 1
ATOM 684 N N . ASP A 1 87 ? -10.422 23.629 6.427 1.00 95.75 87 ASP A N 1
ATOM 685 C CA . ASP A 1 87 ? -11.368 23.499 5.311 1.00 95.75 87 ASP A CA 1
ATOM 686 C C . ASP A 1 87 ? -12.621 22.691 5.699 1.00 95.75 87 ASP A C 1
ATOM 688 O O . ASP A 1 87 ? -13.177 21.917 4.914 1.00 95.75 87 ASP A O 1
ATOM 692 N N . SER A 1 88 ? -13.068 22.849 6.950 1.00 95.81 88 SER A N 1
ATOM 693 C CA . SER A 1 88 ? -14.249 22.172 7.490 1.00 95.81 88 SER A CA 1
ATOM 694 C C . SER A 1 88 ? -15.106 23.130 8.318 1.00 95.81 88 SER A C 1
ATOM 696 O O . SER A 1 88 ? -14.575 24.065 8.911 1.00 95.81 88 SER A O 1
ATOM 698 N N . PRO A 1 89 ? -16.426 22.901 8.464 1.00 94.56 89 PRO A N 1
ATOM 699 C CA . PRO A 1 89 ? -17.281 23.800 9.246 1.00 94.56 89 PRO A CA 1
ATOM 700 C C . PRO A 1 89 ? -16.829 24.002 10.701 1.00 94.56 89 PRO A C 1
ATOM 702 O O . PRO A 1 89 ? -17.153 25.013 11.318 1.00 94.56 89 PRO A O 1
ATOM 705 N N . ALA A 1 90 ? -16.093 23.037 11.258 1.00 93.38 90 ALA A N 1
ATOM 706 C CA . ALA A 1 90 ? -15.601 23.073 12.629 1.00 93.38 90 ALA A CA 1
ATOM 707 C C . ALA A 1 90 ? -14.248 23.801 12.775 1.00 93.38 90 ALA A C 1
ATOM 709 O O . ALA A 1 90 ? -13.716 23.879 13.884 1.00 93.38 90 ALA A O 1
ATOM 710 N N . GLU A 1 91 ? -13.689 24.341 11.686 1.00 93.88 91 GLU A N 1
ATOM 711 C CA . GLU A 1 91 ? -12.396 25.035 11.689 1.00 93.88 91 GLU A CA 1
ATOM 712 C C . GLU A 1 91 ? -12.401 26.289 12.584 1.00 93.88 91 GLU A C 1
ATOM 714 O O . GLU A 1 91 ? -11.418 26.576 13.268 1.00 93.88 91 GLU A O 1
ATOM 719 N N . LEU A 1 92 ? -13.538 26.992 12.671 1.00 90.06 92 LEU A N 1
ATOM 720 C CA . LEU A 1 92 ? -13.732 28.193 13.494 1.00 90.06 92 LEU A CA 1
ATOM 721 C C . LEU A 1 92 ? -14.084 27.848 14.950 1.00 90.06 92 LEU A C 1
ATOM 723 O O . LEU A 1 92 ? -15.123 28.241 15.478 1.00 90.06 92 LEU A O 1
ATOM 727 N N . SER A 1 93 ? -13.213 27.091 15.610 1.00 88.88 93 SER A N 1
ATOM 728 C CA . SER A 1 93 ? -13.492 26.530 16.937 1.00 88.88 93 SER A CA 1
ATOM 729 C C . SER A 1 93 ? -13.254 27.489 18.106 1.00 88.88 93 SER A C 1
ATOM 731 O O . SER A 1 93 ? -14.124 27.648 18.961 1.00 88.88 93 SER A O 1
ATOM 733 N N . GLN A 1 94 ? -12.086 28.137 18.169 1.00 89.25 94 GLN A N 1
ATOM 734 C CA . GLN A 1 94 ? -11.691 29.022 19.275 1.00 89.25 94 GLN A CA 1
ATOM 735 C C . GLN A 1 94 ? -11.443 30.462 18.792 1.00 89.25 94 GLN A C 1
ATOM 737 O O . GLN A 1 94 ? -10.294 30.875 18.637 1.00 89.25 94 GLN A O 1
ATOM 742 N N . PRO A 1 95 ? -12.502 31.261 18.563 1.00 85.06 95 PRO A N 1
ATOM 743 C CA . PRO A 1 95 ? -12.365 32.608 18.002 1.00 85.06 95 PRO A CA 1
ATOM 744 C C . PRO A 1 95 ? -11.821 33.659 18.989 1.00 85.06 95 PRO A C 1
ATOM 746 O O . PRO A 1 95 ? -11.270 34.669 18.557 1.00 85.06 95 PRO A O 1
ATOM 749 N N . CYS A 1 96 ? -11.947 33.450 20.305 1.00 80.62 96 CYS A N 1
ATOM 750 C CA . CYS A 1 96 ? -11.545 34.421 21.333 1.00 80.62 96 CYS A CA 1
ATOM 751 C C . CYS A 1 96 ? -10.673 33.777 22.422 1.00 80.62 96 CYS A C 1
ATOM 753 O O . CYS A 1 96 ? -10.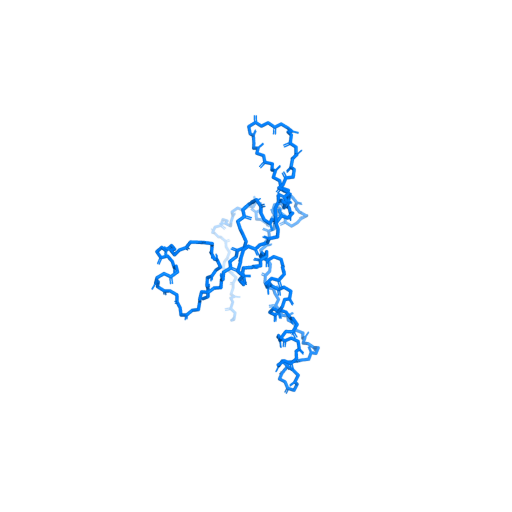880 32.624 22.798 1.00 80.62 96 CYS A O 1
ATOM 755 N N . LYS A 1 97 ? -9.739 34.550 22.999 1.00 69.00 97 LYS A N 1
ATOM 756 C CA . LYS A 1 97 ? -9.005 34.154 24.215 1.00 69.00 97 LYS A CA 1
ATOM 757 C C . LYS A 1 97 ? -9.920 34.296 25.436 1.00 69.00 97 LYS A C 1
ATOM 759 O O . LYS A 1 97 ? -10.615 35.300 25.563 1.00 69.00 97 LYS A O 1
ATOM 764 N N . CYS A 1 98 ? -9.881 33.340 26.363 1.00 52.41 98 CYS A N 1
ATOM 765 C CA . CYS A 1 98 ? -10.524 33.502 27.668 1.00 52.41 98 CYS A CA 1
ATOM 766 C C . CYS A 1 98 ? -9.795 34.607 28.457 1.00 52.41 98 CYS A C 1
ATOM 768 O O . CYS A 1 98 ? -8.641 34.431 28.846 1.00 52.41 98 CYS A O 1
ATOM 770 N N . SER A 1 99 ? -10.436 35.761 28.665 1.00 51.41 99 SER A N 1
ATOM 771 C CA . SER A 1 99 ? -9.959 36.774 29.610 1.00 51.41 99 SER A CA 1
ATOM 772 C C . SER 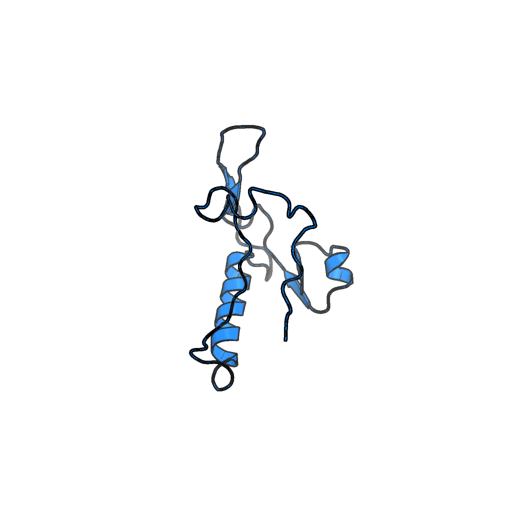A 1 99 ? -10.235 36.284 31.031 1.00 51.41 99 SER A C 1
ATOM 774 O O . SER A 1 99 ? -11.389 36.061 31.395 1.00 51.41 99 SER A O 1
ATOM 776 N N . THR A 1 100 ? -9.192 36.102 31.836 1.00 50.53 100 THR A N 1
ATOM 777 C CA . THR A 1 100 ? -9.271 35.662 33.234 1.00 50.53 100 THR A CA 1
ATOM 778 C C . THR A 1 100 ? -10.208 36.575 34.033 1.00 50.53 100 THR A C 1
ATOM 780 O O . THR A 1 100 ? -9.862 37.718 34.320 1.00 50.53 100 THR A O 1
ATOM 783 N N . GLY A 1 101 ? -11.407 36.089 34.378 1.00 51.66 101 GLY A N 1
ATOM 784 C CA . GLY A 1 101 ? -12.402 36.935 35.039 1.00 51.66 101 GLY A CA 1
ATOM 785 C C . GLY A 1 101 ? -13.773 36.324 35.326 1.00 51.66 101 GLY A C 1
ATOM 786 O O . GLY A 1 101 ? -14.745 37.063 35.322 1.00 51.66 101 GLY A O 1
ATOM 787 N N . ALA A 1 102 ? -13.893 35.019 35.585 1.00 44.34 102 ALA A N 1
ATOM 788 C CA . ALA A 1 102 ? -15.066 34.470 36.275 1.00 44.34 102 ALA A CA 1
ATOM 789 C C . ALA A 1 102 ? -14.724 33.108 36.890 1.00 44.34 102 ALA A C 1
ATOM 791 O O . ALA A 1 102 ? -14.467 32.138 36.181 1.00 44.34 102 ALA A O 1
ATOM 792 N N . LYS A 1 103 ? -14.714 33.038 38.226 1.00 48.06 103 LYS A N 1
ATOM 793 C CA . LYS A 1 103 ? -14.745 31.768 38.954 1.00 48.06 103 LYS A CA 1
ATOM 794 C C . LYS A 1 103 ? -16.058 31.065 38.604 1.00 48.06 103 LYS A C 1
ATOM 796 O O . LYS A 1 103 ? -17.111 31.508 39.051 1.00 48.06 103 LYS A O 1
ATOM 801 N N . ALA A 1 104 ? -15.996 29.987 37.836 1.00 45.53 104 ALA A N 1
ATOM 802 C CA . ALA A 1 104 ? -17.076 29.015 37.758 1.00 45.53 104 ALA A CA 1
ATOM 803 C C . ALA A 1 104 ? -16.593 27.752 38.475 1.00 45.53 104 ALA A C 1
ATOM 805 O O . ALA A 1 104 ? -15.637 27.113 38.043 1.00 45.53 104 ALA A O 1
ATOM 806 N N . ASN A 1 105 ? -17.209 27.471 39.625 1.00 44.44 105 ASN A N 1
ATOM 807 C CA . ASN A 1 105 ? -17.003 26.255 40.403 1.00 44.44 105 ASN A CA 1
ATOM 808 C C . ASN A 1 105 ? -17.223 25.027 39.511 1.00 44.44 105 ASN A C 1
ATOM 810 O O . ASN A 1 105 ? -18.324 24.844 38.991 1.00 44.44 105 ASN A O 1
ATOM 814 N N . ALA A 1 106 ? -16.199 24.189 39.385 1.00 37.88 106 ALA A N 1
ATOM 815 C CA . ALA A 1 106 ? -16.349 22.810 38.951 1.00 37.88 106 ALA A CA 1
ATOM 816 C C . ALA A 1 106 ? -16.444 21.928 40.203 1.00 37.88 106 ALA A C 1
ATOM 818 O O . ALA A 1 106 ? -15.635 22.072 41.125 1.00 37.88 106 ALA A O 1
ATOM 819 N N . ILE A 1 107 ? -17.479 21.090 40.230 1.00 41.19 107 ILE A N 1
ATOM 820 C CA . ILE A 1 107 ? -17.519 19.848 41.010 1.00 41.19 107 ILE A CA 1
ATOM 821 C C . ILE A 1 107 ? -16.501 18.892 40.386 1.00 41.19 107 ILE A C 1
ATOM 823 O O . ILE A 1 107 ? -16.410 18.905 39.136 1.00 41.19 107 ILE A O 1
#

InterPro domains:
  IPR006655 Molybdopterin oxidoreductase, prokaryotic, conserved site [PS00490] (8-25)
  IPR006656 Molybdopterin oxidoreductase [PF00384] (2-63)

Foldseek 3Di:
DEEECDCDPVNVVDPDYAYAADLQADWDWDDDPVDPDIDIRYNPDHGPDRHYHPVVVVVVVVVVCVVVCPPPDDDDDDDDDDDQDPVDPCVCPDVDDDDPDDDDDDD

pLDDT: mean 91.84, std 15.02, range [37.88, 98.56]

Organism: Escherichia coli (NCBI:txid562)

Radius of gyration: 23.8 Å; chains: 1; bounding box: 38×53×59 Å